Protein AF-A0A2D4GJ83-F1 (afdb_monomer)

Solvent-accessible surface area (backbone atoms only — not comparable to full-atom values): 7970 Å² total; per-residue (Å²): 112,48,80,46,70,64,86,75,86,70,82,92,81,87,81,89,81,83,88,77,99,63,97,69,88,70,85,69,76,85,47,38,27,38,38,41,68,34,61,89,49,59,28,33,37,22,41,37,37,87,82,49,44,76,71,45,68,43,72,46,68,68,46,67,81,52,56,39,48,76,48,76,48,78,44,55,81,88,74,78,83,61,61,23,44,36,35,38,28,73,77,77,47,75,47,55,28,43,76,42,64,57,71,73,88,75,69,79,87,74,94,72,97,63,99,66,77,72,67,55,50,64,42,110

Nearest PDB structures (foldseek):
  8tzx-assembly1_B  TM=7.361E-01  e=2.611E-01  Homo sapiens
  9fd2-assembly1_b  TM=7.394E-01  e=5.472E-01  Homo sapiens
  8tl6-assembly1_A  TM=7.315E-01  e=6.491E-01  Homo sapiens
  8d7y-assembly1_A  TM=6.981E-01  e=8.151E-01  Homo sapiens
  8wqr-assembly1_A  TM=6.586E-01  e=1.147E+00  Homo sapiens

Sequence (124 aa):
VLVFALPSIGQPDDPAGIASAKGTTDPNPQSYSVLVTSMLELSVVYRNVLHSGLEDQLVLPLSDQYDSVLCALVTDVDFDSEPEILLGTYGQELLCYKYRAENPRVATTARRHCSQQPRGDFHL

Organism: Micrurus corallinus (NCBI:txid54390)

Secondary structure (DSSP, 8-state):
-EEEEPP------------------------EEEEE--SSS--EEE--HHHHTT-SEEEPTTTTTS--EEEEEEE-SSSSSSPEEEEEETTS-EEEEEEEEPPGGG--S----S--PPPEEEE-

Structure (mmCIF, N/CA/C/O backbone):
data_AF-A0A2D4GJ83-F1
#
_entry.id   AF-A0A2D4GJ83-F1
#
loop_
_atom_site.group_PDB
_atom_site.id
_atom_site.type_symbol
_atom_site.label_atom_id
_atom_site.label_alt_id
_atom_site.label_comp_id
_atom_site.label_asym_id
_atom_site.label_entity_id
_atom_site.label_seq_id
_atom_site.pdbx_PDB_ins_code
_atom_site.Cartn_x
_atom_site.Cartn_y
_atom_site.Cartn_z
_atom_site.occupancy
_atom_site.B_iso_or_equiv
_atom_site.auth_seq_id
_atom_site.auth_comp_id
_atom_site.auth_asym_id
_atom_site.auth_atom_id
_atom_site.pdbx_PDB_model_num
ATOM 1 N N . VAL A 1 1 ? -6.005 5.803 -5.390 1.00 88.75 1 VAL A N 1
ATOM 2 C CA . VAL A 1 1 ? -5.454 4.929 -6.453 1.00 88.75 1 VAL A CA 1
ATOM 3 C C . VAL A 1 1 ? -4.073 5.434 -6.821 1.00 88.75 1 VAL A C 1
ATOM 5 O O . VAL A 1 1 ? -3.934 6.634 -7.032 1.00 88.75 1 VAL A O 1
ATOM 8 N N . LEU A 1 2 ? -3.080 4.552 -6.868 1.00 92.69 2 LEU A N 1
ATOM 9 C CA . LEU A 1 2 ? -1.685 4.867 -7.176 1.00 92.69 2 LEU A CA 1
ATOM 10 C C . LEU A 1 2 ? -1.150 3.856 -8.198 1.00 92.69 2 LE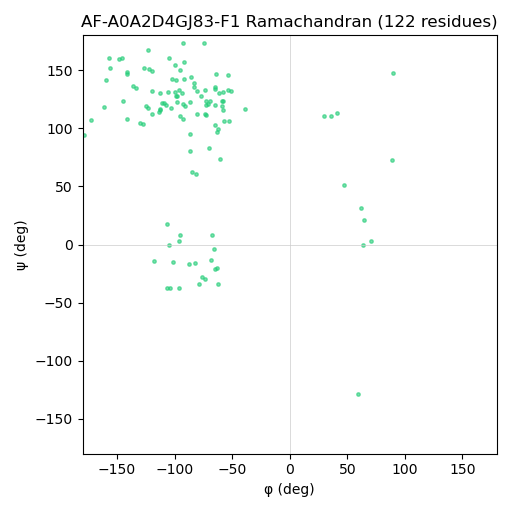U A C 1
ATOM 12 O O . LEU A 1 2 ? -1.381 2.660 -8.050 1.00 92.69 2 LEU A O 1
ATOM 16 N N . VAL A 1 3 ? -0.453 4.329 -9.231 1.00 92.56 3 VAL A N 1
ATOM 17 C CA . VAL A 1 3 ? 0.171 3.479 -10.260 1.00 92.56 3 VAL A CA 1
ATOM 18 C C . VAL A 1 3 ? 1.673 3.458 -10.025 1.00 92.56 3 VAL A C 1
ATOM 20 O O . VAL A 1 3 ? 2.279 4.516 -9.863 1.00 92.56 3 VAL A O 1
ATOM 23 N N . PHE A 1 4 ? 2.272 2.273 -10.020 1.00 90.44 4 PHE A N 1
ATOM 24 C CA . PHE A 1 4 ? 3.704 2.099 -9.798 1.00 90.44 4 PHE A CA 1
ATOM 25 C C . PHE A 1 4 ? 4.236 0.892 -10.572 1.00 90.44 4 PHE A C 1
ATOM 27 O O . PHE A 1 4 ? 3.479 0.014 -10.990 1.00 90.44 4 PHE A O 1
ATOM 34 N N . ALA A 1 5 ? 5.545 0.861 -10.796 1.00 86.12 5 ALA A N 1
ATOM 35 C CA . ALA A 1 5 ? 6.222 -0.307 -11.338 1.00 86.12 5 ALA A CA 1
ATOM 36 C C . ALA A 1 5 ? 6.807 -1.104 -10.173 1.00 86.12 5 ALA A C 1
ATOM 38 O O . ALA A 1 5 ? 7.435 -0.533 -9.284 1.00 86.12 5 ALA A O 1
ATOM 39 N N . LEU A 1 6 ? 6.586 -2.413 -10.180 1.00 73.56 6 LEU A N 1
ATOM 40 C CA . LEU A 1 6 ? 7.247 -3.308 -9.241 1.00 73.56 6 LEU A CA 1
ATOM 41 C C . LEU A 1 6 ? 8.614 -3.713 -9.813 1.00 73.56 6 LEU A C 1
ATOM 43 O O . LEU A 1 6 ? 8.729 -3.905 -11.032 1.00 73.56 6 LEU A O 1
ATOM 47 N N . PRO A 1 7 ? 9.634 -3.874 -8.960 1.00 65.94 7 PRO A N 1
ATOM 48 C CA . PRO A 1 7 ? 10.944 -4.329 -9.390 1.00 65.94 7 PRO A CA 1
ATOM 49 C C . PRO A 1 7 ? 10.814 -5.704 -10.053 1.00 65.94 7 PRO A C 1
ATOM 51 O O . PRO A 1 7 ? 10.267 -6.663 -9.503 1.00 65.94 7 PRO A O 1
ATOM 54 N N . SER A 1 8 ? 11.275 -5.783 -11.300 1.00 58.41 8 SER A N 1
ATOM 55 C CA . SER A 1 8 ? 11.455 -7.060 -11.981 1.00 58.41 8 SER A CA 1
ATOM 56 C C . SER A 1 8 ? 12.772 -7.627 -11.478 1.00 58.41 8 SER A C 1
ATOM 58 O O . SER A 1 8 ? 13.813 -7.045 -11.771 1.00 58.41 8 SER A O 1
ATOM 60 N N . ILE A 1 9 ? 12.752 -8.730 -10.725 1.00 52.44 9 ILE A N 1
ATOM 61 C CA . ILE A 1 9 ? 13.990 -9.437 -10.374 1.00 52.44 9 ILE A CA 1
ATOM 62 C C . ILE A 1 9 ? 14.617 -9.929 -11.679 1.00 52.44 9 ILE A C 1
ATOM 64 O O . ILE A 1 9 ? 14.184 -10.916 -12.276 1.00 52.44 9 ILE A O 1
ATOM 68 N N . GLY A 1 10 ? 15.601 -9.170 -12.155 1.00 45.59 10 GLY A N 1
ATOM 69 C CA . GLY A 1 10 ? 16.486 -9.572 -13.229 1.00 45.59 10 GLY A CA 1
ATOM 70 C C . GLY A 1 10 ? 17.310 -10.761 -12.756 1.00 45.59 10 GLY A C 1
ATOM 71 O O . GLY A 1 10 ? 17.822 -10.780 -11.638 1.00 45.59 10 GLY A O 1
ATOM 72 N N . GLN A 1 11 ? 17.399 -11.779 -13.601 1.00 37.44 11 GLN A N 1
ATOM 73 C CA . GLN A 1 11 ? 18.273 -12.926 -13.399 1.00 37.44 11 GLN A CA 1
ATOM 74 C C . GLN A 1 11 ? 19.723 -12.445 -13.160 1.00 37.44 11 GLN A C 1
ATOM 76 O O . GLN A 1 11 ? 20.186 -11.580 -13.908 1.00 37.44 11 GLN A O 1
ATOM 81 N N . PRO A 1 12 ? 20.449 -12.951 -12.144 1.00 47.66 12 PRO A N 1
ATOM 82 C CA . PRO A 1 12 ? 21.812 -12.520 -11.881 1.00 47.66 12 PRO A CA 1
ATOM 83 C C . PRO A 1 12 ? 22.769 -13.362 -12.727 1.00 47.66 12 PRO A C 1
ATOM 85 O O . PRO A 1 12 ? 23.156 -14.440 -12.293 1.00 47.66 12 PRO A O 1
ATOM 88 N N . ASP A 1 13 ? 23.159 -12.876 -13.904 1.00 43.31 13 ASP A N 1
ATOM 89 C CA . ASP A 1 13 ? 24.281 -13.452 -14.654 1.00 43.31 13 ASP A CA 1
ATOM 90 C C . ASP A 1 13 ? 25.275 -12.345 -15.083 1.00 43.31 13 ASP A C 1
ATOM 92 O O . ASP A 1 13 ? 25.043 -11.591 -16.026 1.00 43.31 13 ASP A O 1
ATOM 96 N N . ASP A 1 14 ? 26.398 -12.329 -14.350 1.00 35.84 14 ASP A N 1
ATOM 97 C CA . ASP A 1 14 ? 27.774 -11.925 -14.703 1.00 35.84 14 ASP A CA 1
ATOM 98 C C . ASP A 1 14 ? 28.322 -10.475 -14.553 1.00 35.84 14 ASP A C 1
ATOM 100 O O . ASP A 1 14 ? 27.592 -9.485 -14.616 1.00 35.84 14 ASP A O 1
ATOM 104 N N . PRO A 1 15 ? 29.645 -10.341 -14.251 1.00 58.84 15 PRO A N 1
ATOM 105 C CA . PRO A 1 15 ? 30.205 -9.239 -13.467 1.00 58.84 15 PRO A CA 1
ATOM 106 C C . PRO A 1 15 ? 30.862 -8.116 -14.293 1.00 58.84 15 PRO A C 1
ATOM 108 O O . PRO A 1 15 ? 31.397 -8.335 -15.373 1.00 58.84 15 PRO A O 1
ATOM 111 N N . ALA A 1 16 ? 30.879 -6.919 -13.694 1.00 50.66 16 ALA A N 1
ATOM 112 C CA . ALA A 1 16 ? 31.802 -5.787 -13.878 1.00 50.66 16 ALA A CA 1
ATOM 113 C C . ALA A 1 16 ? 32.469 -5.570 -15.262 1.00 50.66 16 ALA A C 1
ATOM 115 O O . ALA A 1 16 ? 33.455 -6.220 -15.602 1.00 50.66 16 ALA A O 1
ATOM 116 N N . GLY A 1 17 ? 32.073 -4.504 -15.977 1.00 31.58 17 GLY A N 1
ATOM 117 C CA . GLY A 1 17 ? 32.841 -4.013 -17.129 1.00 31.58 17 GLY A CA 1
ATOM 118 C C . GLY A 1 17 ? 32.283 -2.770 -17.836 1.00 31.58 17 GLY A C 1
ATOM 119 O 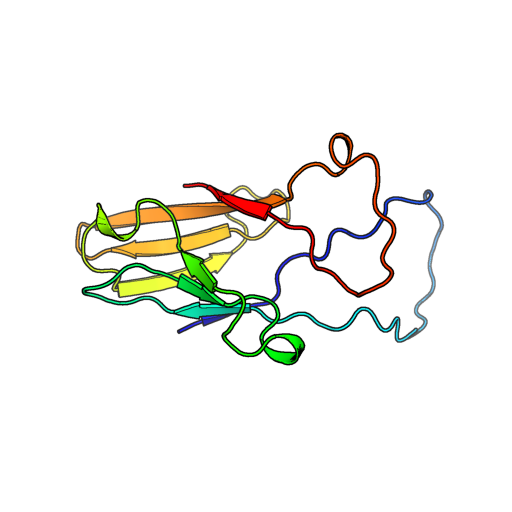O . GLY A 1 17 ? 31.460 -2.885 -18.726 1.00 31.58 17 GLY A O 1
ATOM 120 N N . ILE A 1 18 ? 32.772 -1.592 -17.433 1.00 41.78 18 ILE A N 1
ATOM 121 C CA . ILE A 1 18 ? 33.092 -0.386 -18.234 1.00 41.78 18 ILE A CA 1
ATOM 122 C C . ILE A 1 18 ? 32.186 -0.038 -19.449 1.00 41.78 18 ILE A C 1
ATOM 124 O O . ILE A 1 18 ? 32.290 -0.624 -20.517 1.00 41.78 18 ILE A O 1
ATOM 128 N N . ALA A 1 19 ? 31.435 1.061 -19.279 1.00 49.09 19 ALA A N 1
ATOM 129 C CA . ALA A 1 19 ? 30.963 2.056 -20.259 1.00 49.09 19 ALA A CA 1
ATOM 130 C C . ALA A 1 19 ? 30.457 1.598 -21.647 1.00 49.09 19 ALA A C 1
ATOM 132 O O . ALA A 1 19 ? 31.238 1.341 -22.559 1.00 49.09 19 ALA A O 1
ATOM 133 N N . SER A 1 20 ? 29.154 1.779 -21.901 1.00 36.84 20 SER A N 1
ATOM 134 C CA . SER A 1 20 ? 28.706 2.304 -23.199 1.00 36.84 20 SER A CA 1
ATOM 135 C C . SER A 1 20 ? 27.281 2.848 -23.136 1.00 36.84 20 SER A C 1
ATOM 137 O O . SER A 1 20 ? 26.326 2.114 -22.896 1.00 36.84 20 SER A O 1
ATOM 139 N N . ALA A 1 21 ? 27.139 4.146 -23.399 1.00 47.41 21 ALA A N 1
ATOM 140 C CA . ALA A 1 21 ? 25.874 4.743 -23.788 1.00 47.41 21 ALA A CA 1
ATOM 141 C C . ALA A 1 21 ? 25.439 4.124 -25.124 1.00 47.41 21 ALA A C 1
ATOM 143 O O . ALA A 1 21 ? 25.892 4.533 -26.193 1.00 47.41 21 ALA A O 1
ATOM 144 N N . LYS A 1 22 ? 24.574 3.113 -25.067 1.00 33.97 22 LYS A N 1
ATOM 145 C CA . LYS A 1 22 ? 23.888 2.583 -26.240 1.00 33.97 22 LYS A CA 1
ATOM 146 C C . LYS A 1 22 ? 22.463 2.242 -25.842 1.00 33.97 22 LYS A C 1
ATOM 148 O O . LYS A 1 22 ? 22.228 1.289 -25.105 1.00 33.97 22 LYS A O 1
ATOM 153 N N . GLY A 1 23 ? 21.527 3.063 -26.323 1.00 43.25 23 GLY A N 1
ATOM 154 C CA . GLY A 1 23 ? 20.102 2.770 -26.270 1.00 43.25 23 GLY A CA 1
ATOM 155 C C . GLY A 1 23 ? 19.863 1.397 -26.881 1.00 43.25 23 GLY A C 1
ATOM 156 O O . GLY A 1 23 ? 19.988 1.221 -28.091 1.00 43.25 23 GLY A O 1
ATOM 157 N N . THR A 1 24 ? 19.585 0.432 -26.016 1.00 30.86 24 THR A N 1
ATOM 158 C CA . THR A 1 24 ? 19.254 -0.936 -26.385 1.00 30.86 24 THR A CA 1
ATOM 159 C C . THR A 1 24 ? 17.947 -1.212 -25.668 1.00 30.86 24 THR A C 1
ATOM 161 O O . THR A 1 24 ? 17.879 -1.254 -24.444 1.00 30.86 24 THR A O 1
ATOM 164 N N . THR A 1 25 ? 16.875 -1.188 -26.449 1.00 43.66 25 THR A N 1
ATOM 165 C CA . THR A 1 25 ? 15.503 -1.436 -26.025 1.00 43.66 25 THR A CA 1
ATOM 166 C C . THR A 1 25 ? 15.398 -2.921 -25.697 1.00 43.66 25 THR A C 1
ATOM 168 O O . THR A 1 25 ? 15.016 -3.721 -26.546 1.00 43.66 25 THR A O 1
ATOM 171 N N . ASP A 1 26 ? 15.795 -3.309 -24.489 1.00 39.16 26 ASP A N 1
ATOM 172 C CA . ASP A 1 26 ? 15.503 -4.648 -23.994 1.00 39.16 26 ASP A CA 1
ATOM 173 C C . ASP A 1 26 ? 13.996 -4.714 -23.696 1.00 39.16 26 ASP A C 1
ATOM 175 O O . ASP A 1 26 ? 13.486 -3.901 -22.917 1.00 39.16 26 ASP A O 1
ATOM 179 N N . PRO A 1 27 ? 13.236 -5.630 -24.325 1.00 43.34 27 PRO A N 1
ATOM 180 C CA . PRO A 1 27 ? 11.799 -5.737 -24.140 1.00 43.34 27 PRO A CA 1
ATOM 181 C C . PRO A 1 27 ? 11.520 -6.520 -22.856 1.00 43.34 27 PRO A C 1
ATOM 183 O O . PRO A 1 27 ? 10.906 -7.583 -22.899 1.00 43.34 27 PRO A O 1
ATOM 186 N N . ASN A 1 28 ? 11.977 -6.032 -21.702 1.00 53.22 28 ASN A N 1
ATOM 187 C CA . ASN A 1 28 ? 11.319 -6.449 -20.474 1.00 53.22 28 ASN A CA 1
ATOM 188 C C . ASN A 1 28 ? 9.969 -5.715 -20.467 1.00 53.22 28 ASN A C 1
ATOM 190 O O . ASN A 1 28 ? 9.975 -4.479 -20.431 1.00 53.22 28 ASN A O 1
ATOM 194 N N . PRO A 1 29 ? 8.821 -6.404 -20.611 1.00 56.12 29 PRO A N 1
ATOM 195 C CA . PRO A 1 29 ? 7.534 -5.727 -20.641 1.00 56.12 29 PRO A CA 1
ATOM 196 C C . PRO A 1 29 ? 7.385 -4.941 -19.340 1.00 56.12 29 PRO A C 1
ATOM 198 O O . PRO A 1 29 ? 7.385 -5.520 -18.252 1.00 56.12 29 PRO A O 1
ATOM 201 N N . GLN A 1 30 ? 7.318 -3.611 -19.454 1.00 65.19 30 GLN A N 1
ATOM 202 C CA . GLN A 1 30 ? 7.118 -2.736 -18.306 1.00 65.19 30 GLN A CA 1
ATOM 203 C C . GLN A 1 30 ? 5.817 -3.153 -17.617 1.00 65.19 30 GLN A C 1
ATOM 205 O O . GLN A 1 30 ? 4.722 -2.954 -18.143 1.00 65.19 30 GLN A O 1
ATOM 210 N N . SER A 1 31 ? 5.957 -3.807 -16.467 1.00 79.62 31 SER A N 1
ATOM 211 C CA . SER A 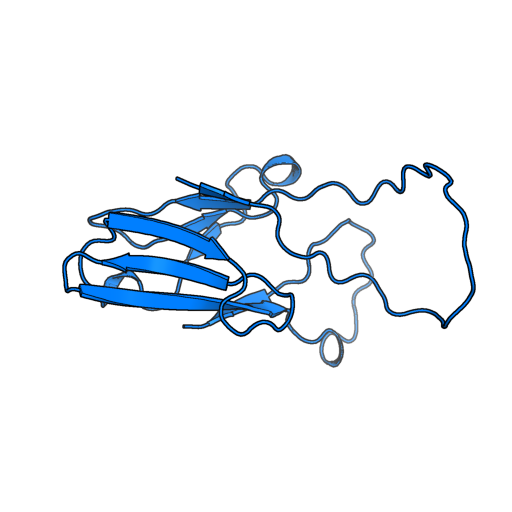1 31 ? 4.843 -4.378 -15.722 1.00 79.62 31 SER A CA 1
ATOM 212 C C . SER A 1 31 ? 4.372 -3.345 -14.707 1.00 79.62 31 SER A C 1
ATOM 214 O O . SER A 1 31 ? 5.062 -3.049 -13.731 1.00 79.62 31 SER A O 1
ATOM 216 N N . TYR A 1 32 ? 3.202 -2.763 -14.960 1.00 88.88 32 TYR A N 1
ATOM 217 C CA . TYR A 1 32 ? 2.594 -1.784 -14.064 1.00 88.88 32 TYR A CA 1
ATOM 218 C C . TYR A 1 32 ? 1.667 -2.465 -13.071 1.00 88.88 32 TYR A C 1
ATOM 220 O O . TYR A 1 32 ? 0.939 -3.398 -13.412 1.00 88.88 32 TYR A O 1
ATOM 228 N N . SER A 1 33 ? 1.682 -1.959 -11.847 1.00 91.25 33 SER A N 1
ATOM 229 C CA . SER A 1 33 ? 0.780 -2.354 -10.776 1.00 91.25 33 SER A CA 1
ATOM 230 C C . SER A 1 33 ? -0.028 -1.148 -10.310 1.00 91.25 33 SER A C 1
ATOM 232 O O . SER A 1 33 ? 0.421 0.000 -10.391 1.00 91.25 33 SER A O 1
ATOM 234 N N . VAL A 1 34 ? -1.245 -1.407 -9.847 1.00 93.62 34 VAL A N 1
ATOM 235 C CA . VAL A 1 34 ? -2.180 -0.383 -9.382 1.00 93.62 34 VAL A CA 1
ATOM 236 C C . VAL A 1 34 ? -2.574 -0.697 -7.951 1.00 93.62 34 VAL A C 1
ATOM 238 O O . VAL A 1 34 ? -3.202 -1.715 -7.683 1.00 93.62 34 VAL A O 1
ATOM 241 N N . LEU A 1 35 ? -2.233 0.200 -7.034 1.00 94.00 35 LEU A N 1
ATOM 242 C CA . LEU A 1 35 ? -2.709 0.182 -5.660 1.00 94.00 35 LEU A CA 1
ATOM 243 C C . LEU A 1 35 ? -4.052 0.914 -5.579 1.00 94.00 35 LEU A C 1
ATOM 245 O O . LEU A 1 35 ? -4.171 2.100 -5.912 1.00 94.00 35 LEU A O 1
ATOM 249 N N . VAL A 1 36 ? -5.063 0.209 -5.095 1.00 93.19 36 VAL A N 1
ATOM 250 C CA . VAL A 1 36 ? -6.392 0.723 -4.788 1.00 93.19 36 VAL A CA 1
ATOM 251 C C . VAL A 1 36 ? -6.583 0.642 -3.282 1.00 93.19 36 VAL A C 1
ATOM 253 O O . VAL A 1 36 ? -6.619 -0.436 -2.702 1.00 93.19 36 VAL A O 1
ATOM 256 N N . THR A 1 37 ? -6.687 1.803 -2.652 1.00 90.69 37 THR A N 1
ATOM 257 C CA . THR A 1 37 ? -6.990 1.943 -1.229 1.00 90.69 37 THR A CA 1
ATOM 258 C C . THR A 1 37 ? -8.454 2.328 -1.073 1.00 90.69 37 THR A C 1
ATOM 260 O O . THR A 1 37 ? -8.974 3.118 -1.869 1.00 90.69 37 THR A O 1
ATOM 263 N N . SER A 1 38 ? -9.110 1.795 -0.048 1.00 83.69 38 SER A N 1
ATOM 264 C CA . SER A 1 38 ? -10.470 2.163 0.338 1.00 83.69 38 SER A CA 1
ATOM 265 C C . SER A 1 38 ? -10.473 2.649 1.784 1.00 83.69 38 SER A C 1
ATOM 267 O O . SER A 1 38 ? -9.630 2.2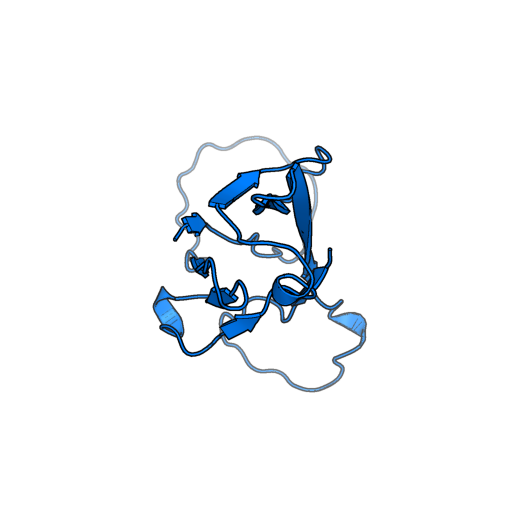59 2.585 1.00 83.69 38 SER A O 1
ATOM 269 N N . MET A 1 39 ? -11.416 3.534 2.105 1.00 80.44 39 MET A N 1
ATOM 270 C CA . MET A 1 39 ? -11.630 4.011 3.474 1.00 80.44 39 MET A CA 1
ATOM 271 C C . MET A 1 39 ? -12.357 2.962 4.329 1.00 80.44 39 MET A C 1
ATOM 273 O O . MET A 1 39 ? -12.196 2.950 5.541 1.00 80.44 39 MET A O 1
ATOM 277 N N . LEU A 1 40 ? -13.170 2.104 3.705 1.00 73.56 40 LEU A N 1
ATOM 278 C CA . LEU A 1 40 ? -14.053 1.154 4.396 1.00 73.56 40 LEU A CA 1
ATOM 279 C C . LEU A 1 40 ? -13.727 -0.312 4.090 1.00 73.56 40 LEU A C 1
ATOM 281 O O . LEU A 1 40 ? -14.236 -1.203 4.761 1.00 73.56 40 LEU A O 1
ATOM 285 N N . GLU A 1 41 ? -12.923 -0.563 3.059 1.00 80.50 41 GLU A N 1
ATOM 286 C CA . GLU A 1 41 ? -12.558 -1.904 2.604 1.00 80.50 41 GLU A CA 1
ATOM 287 C C . GLU A 1 41 ? -11.033 -2.070 2.597 1.00 80.50 41 GLU A C 1
ATOM 289 O O . GLU A 1 41 ? -10.282 -1.098 2.689 1.00 80.50 41 GLU A O 1
ATOM 294 N N . LEU A 1 42 ? -10.589 -3.318 2.450 1.00 84.06 42 LEU A N 1
ATOM 295 C CA . LEU A 1 42 ? -9.182 -3.695 2.335 1.00 84.06 42 LEU A CA 1
ATOM 296 C C . LEU A 1 42 ? -8.459 -2.922 1.223 1.00 84.06 42 LEU A C 1
ATOM 298 O O . LEU A 1 42 ? -9.018 -2.648 0.157 1.00 84.06 42 LEU A O 1
ATOM 302 N N . SER A 1 43 ? -7.178 -2.631 1.448 1.00 91.56 43 SER A N 1
ATOM 303 C CA . SER A 1 43 ? -6.310 -2.088 0.402 1.00 91.56 43 SER A CA 1
ATOM 304 C C . SER A 1 43 ? -5.759 -3.208 -0.474 1.00 91.56 43 SER A C 1
ATOM 306 O O . SER A 1 43 ? -5.380 -4.276 0.007 1.00 91.56 43 SER A O 1
ATOM 308 N N . VAL A 1 44 ? -5.722 -2.966 -1.780 1.00 92.69 44 VAL A N 1
ATOM 309 C CA . VAL A 1 44 ? -5.504 -4.002 -2.788 1.00 92.69 44 VAL A CA 1
ATOM 310 C C . VAL A 1 44 ? -4.518 -3.534 -3.850 1.00 92.69 44 VAL A C 1
ATOM 312 O O . VAL A 1 44 ? -4.629 -2.427 -4.369 1.00 92.69 44 VAL A O 1
ATOM 315 N N . VAL A 1 45 ? -3.590 -4.406 -4.230 1.00 93.00 45 VAL A N 1
ATOM 316 C CA . VAL A 1 45 ? -2.666 -4.214 -5.348 1.00 93.00 45 VAL A CA 1
ATOM 317 C C . VAL A 1 45 ? -3.076 -5.119 -6.505 1.00 93.00 45 VAL A C 1
ATOM 319 O O . VAL A 1 45 ? -3.081 -6.339 -6.379 1.00 93.00 45 VAL A O 1
ATOM 322 N N . TYR A 1 46 ? -3.379 -4.524 -7.652 1.00 92.06 46 TYR A N 1
ATOM 323 C CA . TYR A 1 46 ? -3.556 -5.237 -8.914 1.00 92.06 46 TYR A CA 1
ATOM 324 C C . TYR A 1 46 ? -2.227 -5.267 -9.657 1.00 92.06 46 TYR A C 1
ATOM 326 O O . TYR A 1 46 ? -1.658 -4.210 -9.947 1.00 92.06 46 TYR A O 1
ATOM 334 N N . ARG A 1 47 ? -1.713 -6.461 -9.943 1.00 89.12 47 ARG A N 1
ATOM 335 C CA . ARG A 1 47 ? -0.400 -6.651 -10.568 1.00 89.12 47 ARG A CA 1
ATOM 336 C C . ARG A 1 47 ? -0.520 -6.816 -12.074 1.00 89.12 47 ARG A C 1
ATOM 338 O O . ARG A 1 47 ? -1.498 -7.356 -12.582 1.00 89.12 47 ARG A O 1
ATOM 345 N N . ASN A 1 48 ? 0.524 -6.381 -12.775 1.00 85.81 48 ASN A N 1
ATOM 346 C CA . ASN A 1 48 ? 0.675 -6.538 -14.219 1.00 85.81 48 ASN A CA 1
ATOM 347 C C . ASN A 1 48 ? -0.592 -6.151 -15.009 1.00 85.81 48 ASN A C 1
ATOM 349 O O . ASN A 1 48 ? -1.094 -6.908 -15.844 1.00 85.81 48 ASN A O 1
ATOM 353 N N . VAL A 1 49 ? -1.118 -4.954 -14.741 1.00 89.31 49 VAL A N 1
ATOM 354 C CA . VAL A 1 49 ? -2.441 -4.549 -15.238 1.00 89.31 49 VAL A CA 1
ATOM 355 C C . VAL A 1 49 ? -2.523 -4.441 -16.758 1.00 89.31 49 VAL A C 1
ATOM 357 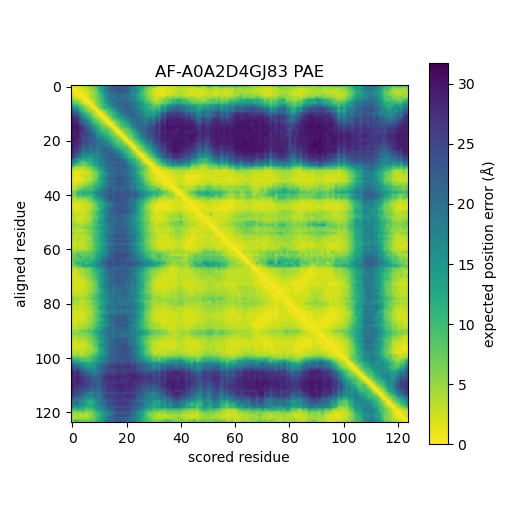O O . VAL A 1 49 ? -3.607 -4.528 -17.329 1.00 89.31 49 VAL A O 1
ATOM 360 N N . LEU A 1 50 ? -1.381 -4.285 -17.432 1.00 87.44 50 LEU A N 1
ATOM 361 C CA . LEU A 1 50 ? -1.324 -4.240 -18.892 1.00 87.44 50 LEU A CA 1
ATOM 362 C C . LEU A 1 50 ? -1.540 -5.612 -19.543 1.00 87.44 50 LEU A C 1
ATOM 364 O O . LEU A 1 50 ? -2.047 -5.670 -20.661 1.00 87.44 50 LEU A O 1
ATOM 368 N N . HIS A 1 51 ? -1.168 -6.702 -18.867 1.00 84.06 51 HIS A N 1
ATOM 369 C CA . HIS A 1 51 ? -1.297 -8.060 -19.401 1.00 84.06 51 HIS A CA 1
ATOM 370 C C . HIS A 1 51 ? -2.431 -8.857 -18.749 1.00 84.06 51 HIS A C 1
ATOM 372 O O . HIS A 1 51 ? -3.108 -9.608 -19.446 1.00 84.06 51 HIS A O 1
ATOM 378 N N . SER A 1 52 ? -2.647 -8.684 -17.444 1.00 83.88 52 SER A N 1
ATOM 379 C CA . SER A 1 52 ? -3.625 -9.438 -16.646 1.00 83.88 52 SER A CA 1
ATOM 380 C C . SER A 1 52 ? -4.886 -8.631 -16.308 1.00 83.88 52 SER A C 1
ATOM 382 O O . SER A 1 52 ? -5.775 -9.129 -15.619 1.00 83.88 52 SER A O 1
ATOM 384 N N . GLY A 1 53 ? -4.980 -7.367 -16.739 1.00 87.38 53 GLY A N 1
ATOM 385 C CA . GLY A 1 53 ? -6.089 -6.490 -16.361 1.00 87.38 53 GLY A CA 1
ATOM 386 C C . GLY A 1 53 ? -6.174 -6.298 -14.842 1.00 87.38 53 GLY A C 1
ATOM 387 O O . GLY A 1 53 ? -5.191 -5.953 -14.198 1.00 87.38 53 GLY A O 1
ATOM 388 N N . LEU A 1 54 ? -7.353 -6.522 -14.258 1.00 90.06 54 LEU A N 1
ATOM 389 C CA . LEU A 1 54 ? -7.570 -6.472 -12.802 1.00 90.06 54 LEU A CA 1
ATOM 390 C C . LEU A 1 54 ? -7.762 -7.872 -12.190 1.00 90.06 54 LEU A C 1
ATOM 392 O O . LEU A 1 54 ? -8.302 -7.994 -11.094 1.00 90.06 54 LEU A O 1
ATOM 396 N N . GLU A 1 55 ? -7.360 -8.932 -12.897 1.00 88.62 55 GLU A N 1
ATOM 397 C CA . GLU A 1 55 ? -7.562 -10.313 -12.440 1.00 88.62 55 GLU A CA 1
ATOM 398 C C . GLU A 1 55 ? -6.537 -10.742 -11.382 1.00 88.62 55 GLU A C 1
ATOM 400 O O . GLU A 1 55 ? -6.867 -11.498 -10.471 1.00 88.62 55 GLU A O 1
ATOM 405 N N . ASP A 1 56 ? -5.296 -10.253 -11.481 1.00 87.81 56 ASP A N 1
ATOM 406 C CA . ASP A 1 56 ? -4.231 -10.575 -10.527 1.00 87.81 56 ASP A CA 1
ATOM 407 C C . ASP A 1 56 ? -4.265 -9.617 -9.329 1.00 87.81 56 ASP A C 1
ATOM 409 O O . ASP A 1 56 ? -3.542 -8.617 -9.269 1.00 87.81 56 ASP A O 1
ATOM 413 N N . GLN A 1 57 ? -5.173 -9.918 -8.403 1.00 90.12 57 GLN A N 1
ATOM 414 C CA . GLN A 1 57 ? -5.430 -9.150 -7.194 1.00 90.12 57 GLN A CA 1
ATOM 415 C C . GLN A 1 57 ? -4.622 -9.683 -6.001 1.00 90.12 57 GLN A C 1
ATOM 417 O O . GLN A 1 57 ? -4.687 -10.868 -5.676 1.00 90.12 57 GLN A O 1
ATOM 422 N N . LEU A 1 58 ? -3.932 -8.790 -5.291 1.00 90.69 58 LEU A N 1
ATOM 423 C CA . LEU A 1 58 ? -3.237 -9.083 -4.040 1.00 90.69 58 LEU A CA 1
ATOM 424 C C . LEU A 1 58 ? -3.718 -8.137 -2.935 1.00 90.69 58 LEU A C 1
ATOM 426 O O . LEU A 1 58 ? -3.582 -6.920 -3.039 1.00 90.69 58 LEU A O 1
ATOM 430 N N . VAL A 1 59 ? -4.286 -8.694 -1.870 1.00 91.31 59 VAL A N 1
ATOM 431 C CA . VAL A 1 59 ? -4.758 -7.921 -0.715 1.00 91.31 59 VAL A CA 1
ATOM 432 C C . VAL A 1 59 ? -3.576 -7.581 0.191 1.00 91.31 59 VAL A C 1
ATOM 434 O O . VAL A 1 59 ? -2.782 -8.460 0.522 1.00 91.31 59 VAL A O 1
ATOM 437 N N . LEU A 1 60 ? -3.465 -6.319 0.612 1.00 90.50 60 LEU A N 1
ATOM 438 C CA . LEU A 1 60 ? -2.462 -5.915 1.594 1.00 90.50 60 LEU A CA 1
ATOM 439 C C . LEU A 1 60 ? -2.864 -6.442 2.977 1.00 90.50 60 LEU A C 1
ATOM 441 O O . LEU A 1 60 ? -3.950 -6.100 3.467 1.00 90.50 60 LEU A O 1
ATOM 445 N N . PRO A 1 61 ? -2.023 -7.277 3.613 1.00 87.81 61 PRO A N 1
ATOM 446 C CA . PRO A 1 61 ? -2.394 -7.932 4.855 1.00 87.81 61 PRO A CA 1
ATOM 447 C C . PRO A 1 61 ? -2.603 -6.907 5.964 1.00 87.81 61 PRO A C 1
ATOM 449 O O . PRO A 1 61 ? -1.932 -5.876 6.013 1.00 87.81 61 PRO A O 1
ATOM 452 N N . LEU A 1 62 ? -3.534 -7.210 6.867 1.00 83.69 62 LEU A N 1
ATOM 453 C CA . LEU A 1 62 ? -3.855 -6.395 8.041 1.00 83.69 62 LEU A CA 1
ATOM 454 C C . LEU A 1 62 ? -4.406 -4.996 7.723 1.00 83.69 62 LEU A C 1
ATOM 456 O O . LEU A 1 62 ? -4.739 -4.281 8.656 1.00 83.69 62 LEU A O 1
ATOM 460 N N . SER A 1 63 ? -4.547 -4.600 6.451 1.00 81.56 63 SER A N 1
ATOM 461 C CA . SER A 1 63 ? -5.008 -3.251 6.085 1.00 81.56 63 SER A CA 1
ATOM 462 C C . SER A 1 63 ? -6.434 -2.930 6.558 1.00 81.56 63 SER A C 1
ATOM 464 O O . SER A 1 63 ? -6.768 -1.760 6.687 1.00 81.56 63 SER A O 1
ATOM 466 N N . ASP A 1 64 ? -7.249 -3.946 6.854 1.00 79.56 64 ASP A N 1
ATOM 467 C CA . ASP A 1 64 ? -8.588 -3.860 7.456 1.00 79.56 64 ASP A CA 1
ATOM 468 C C . ASP A 1 64 ? -8.598 -3.837 8.988 1.00 79.56 64 ASP A C 1
ATOM 470 O O . ASP A 1 64 ? -9.619 -3.511 9.591 1.00 79.56 64 ASP A O 1
ATOM 474 N N . GLN A 1 65 ? -7.496 -4.231 9.628 1.00 80.06 65 GLN A N 1
ATOM 475 C CA . GLN A 1 65 ? -7.369 -4.205 11.088 1.00 80.06 65 GLN A CA 1
ATOM 476 C C . GLN A 1 65 ? -6.983 -2.817 11.602 1.00 80.06 65 GLN A C 1
ATOM 478 O O . GLN A 1 65 ? -7.133 -2.542 12.792 1.00 80.06 65 GLN A O 1
ATOM 483 N N . TYR A 1 66 ? -6.500 -1.961 10.704 1.00 78.69 66 TYR A N 1
ATOM 484 C CA . TYR A 1 66 ? -6.222 -0.557 10.962 1.00 78.69 66 TYR A CA 1
ATOM 485 C C . TYR A 1 66 ? -7.423 0.327 10.606 1.00 78.69 66 TYR A C 1
ATOM 487 O O . TYR A 1 66 ? -8.431 -0.128 10.067 1.00 78.69 66 TYR A O 1
ATOM 495 N N . ASP A 1 67 ? -7.319 1.613 10.934 1.00 82.19 67 ASP A N 1
ATOM 496 C CA . ASP A 1 67 ? -8.330 2.610 10.587 1.00 82.19 67 ASP A CA 1
ATOM 497 C C . ASP A 1 67 ? -8.292 2.978 9.086 1.00 82.19 67 ASP A C 1
ATOM 499 O O . ASP A 1 67 ? -7.392 2.609 8.331 1.00 82.19 67 ASP A O 1
ATOM 503 N N . SER A 1 68 ? -9.265 3.779 8.670 1.00 89.62 68 SER A N 1
ATOM 504 C CA . SER A 1 68 ? -9.448 4.372 7.347 1.00 89.62 68 SER A CA 1
ATOM 505 C C . SER A 1 68 ? -8.144 4.835 6.686 1.00 89.62 68 SER A C 1
ATOM 507 O O . SER A 1 68 ? -7.515 5.795 7.145 1.00 89.62 68 SER A O 1
ATOM 509 N N . VAL A 1 69 ? -7.778 4.222 5.554 1.00 91.12 69 VAL A N 1
ATOM 510 C CA . VAL A 1 69 ? -6.635 4.653 4.732 1.00 91.12 69 VAL A CA 1
ATOM 511 C C . VAL A 1 69 ? -6.976 5.955 4.002 1.00 91.12 69 VAL A C 1
ATOM 513 O O . VAL A 1 69 ? -7.944 6.030 3.244 1.00 91.12 69 VAL A O 1
ATOM 516 N N . LEU A 1 70 ? -6.157 6.988 4.208 1.00 91.00 70 LEU A N 1
ATOM 517 C CA . LEU A 1 70 ? -6.355 8.335 3.661 1.00 91.00 70 LEU A CA 1
ATOM 518 C C . LEU A 1 70 ? -5.431 8.637 2.483 1.00 91.00 70 LEU A C 1
ATOM 520 O O . LEU A 1 70 ? -5.823 9.320 1.535 1.00 91.00 70 LEU A O 1
ATOM 524 N N . CYS A 1 71 ? -4.193 8.156 2.544 1.00 91.25 71 CYS A N 1
ATOM 525 C CA . CYS A 1 71 ? -3.183 8.410 1.527 1.00 91.25 71 CYS A CA 1
ATOM 526 C C . CYS A 1 71 ? -2.253 7.209 1.353 1.00 91.25 71 CYS A C 1
ATOM 528 O O . CYS A 1 71 ? -2.158 6.344 2.223 1.00 91.25 71 CYS A O 1
ATOM 530 N N . ALA A 1 72 ? -1.576 7.168 0.207 1.00 94.25 72 ALA A N 1
ATOM 531 C CA . ALA A 1 72 ? -0.587 6.152 -0.101 1.00 94.25 72 ALA A CA 1
ATOM 532 C C . ALA A 1 72 ? 0.599 6.755 -0.857 1.00 94.25 72 ALA A C 1
ATOM 534 O O . ALA A 1 72 ? 0.429 7.698 -1.637 1.00 94.25 72 ALA A O 1
ATOM 535 N N . LEU A 1 73 ? 1.780 6.184 -0.650 1.00 94.88 73 LEU A N 1
ATOM 536 C CA . LEU A 1 73 ? 3.023 6.539 -1.325 1.00 94.88 73 LEU A CA 1
ATOM 537 C C . LEU A 1 73 ? 3.818 5.262 -1.611 1.00 94.88 73 LEU A C 1
ATOM 539 O O . LEU A 1 73 ? 3.766 4.318 -0.835 1.00 94.88 73 LEU A O 1
ATOM 543 N N . VAL A 1 74 ? 4.556 5.243 -2.718 1.00 94.38 74 VAL A N 1
ATOM 544 C CA . VAL A 1 74 ? 5.548 4.203 -3.008 1.00 94.38 74 VAL A CA 1
ATOM 545 C C . VAL A 1 74 ? 6.915 4.863 -2.962 1.00 94.38 74 VAL A C 1
ATOM 547 O O . VAL A 1 74 ? 7.173 5.786 -3.737 1.00 94.38 74 VAL A O 1
ATOM 550 N N . THR A 1 75 ? 7.755 4.445 -2.024 1.00 93.25 75 THR A N 1
ATOM 551 C CA . THR A 1 75 ? 9.094 5.003 -1.828 1.00 93.25 75 THR A CA 1
ATOM 552 C C . THR A 1 75 ? 9.976 3.987 -1.129 1.00 93.25 75 THR A C 1
ATOM 554 O O . THR A 1 75 ? 9.485 3.176 -0.359 1.00 93.25 75 THR A O 1
ATOM 557 N N . ASP A 1 76 ? 11.272 4.077 -1.384 1.00 93.19 76 ASP A N 1
ATOM 558 C CA . ASP A 1 76 ? 12.293 3.365 -0.625 1.00 93.19 76 ASP A CA 1
ATOM 559 C C . ASP A 1 76 ? 12.446 4.044 0.750 1.00 93.19 76 ASP A C 1
ATOM 561 O O . ASP A 1 76 ? 12.803 5.228 0.827 1.00 93.19 76 ASP A O 1
ATOM 565 N N . VAL A 1 77 ? 12.050 3.342 1.813 1.00 93.62 77 VAL A N 1
ATOM 566 C CA . VAL A 1 77 ? 12.029 3.836 3.200 1.00 93.62 77 VAL A CA 1
ATOM 567 C C . VAL A 1 77 ? 13.287 3.423 3.953 1.00 93.62 77 VAL A C 1
ATOM 569 O O . VAL A 1 77 ? 13.783 4.199 4.776 1.00 93.62 77 VAL A O 1
ATOM 572 N N . ASP A 1 78 ? 13.786 2.210 3.708 1.00 93.44 78 ASP A N 1
ATOM 573 C CA . ASP A 1 78 ? 14.960 1.654 4.388 1.00 93.44 78 ASP A CA 1
ATOM 574 C C . ASP A 1 78 ? 16.278 1.840 3.610 1.00 93.44 78 ASP A C 1
ATOM 576 O O . ASP A 1 78 ? 17.348 1.488 4.116 1.00 93.44 78 ASP A O 1
ATOM 580 N N . PHE A 1 79 ? 16.218 2.522 2.464 1.00 91.06 79 PHE A N 1
ATOM 581 C CA . PHE A 1 79 ? 17.331 2.858 1.576 1.00 91.06 79 PHE A CA 1
ATOM 582 C C . PHE A 1 79 ? 18.043 1.6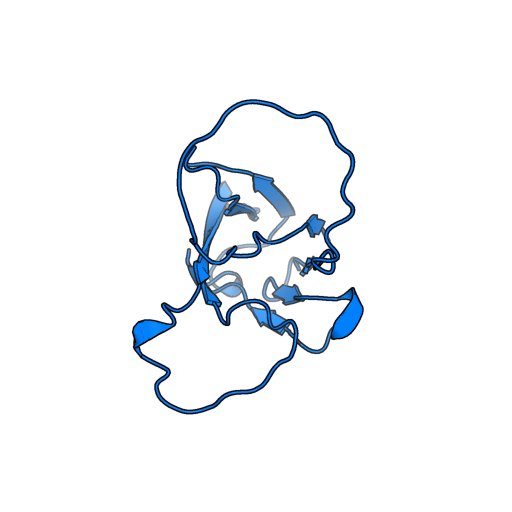31 0.994 1.00 91.06 79 PHE A C 1
ATOM 584 O O . PHE A 1 79 ? 19.255 1.679 0.746 1.00 91.06 79 PHE A O 1
ATOM 591 N N . ASP A 1 80 ? 17.317 0.533 0.777 1.00 90.38 80 ASP A N 1
ATOM 592 C CA . ASP A 1 80 ? 17.854 -0.690 0.177 1.00 90.38 80 ASP A CA 1
ATOM 593 C C . ASP A 1 80 ? 17.624 -0.797 -1.339 1.00 90.38 80 ASP A C 1
ATOM 595 O O . ASP A 1 80 ? 17.980 -1.812 -1.942 1.00 90.38 80 ASP A O 1
ATOM 599 N N . SER A 1 81 ? 17.135 0.279 -1.968 1.00 87.19 81 SER A N 1
ATOM 600 C CA . SER A 1 81 ? 16.776 0.408 -3.388 1.00 87.19 81 SER A CA 1
ATOM 601 C C . SER A 1 81 ? 15.535 -0.364 -3.846 1.00 87.19 81 SER A C 1
ATOM 603 O O . SER A 1 81 ? 15.175 -0.272 -5.024 1.00 87.19 81 SER A O 1
ATOM 605 N N . GLU A 1 82 ? 14.832 -1.046 -2.941 1.00 88.06 82 GLU A N 1
ATOM 606 C CA . GLU A 1 82 ? 13.549 -1.689 -3.214 1.00 88.06 82 GLU A CA 1
ATOM 607 C C . GLU A 1 82 ? 12.409 -0.833 -2.631 1.00 88.06 82 GLU A C 1
ATOM 609 O O . GLU A 1 82 ? 12.343 -0.626 -1.428 1.00 88.06 82 GLU A O 1
ATOM 614 N N . PRO A 1 83 ? 11.479 -0.302 -3.444 1.00 89.50 83 PRO A N 1
ATOM 615 C CA . PRO A 1 83 ? 10.456 0.602 -2.929 1.00 89.50 83 PRO A CA 1
ATOM 616 C C . PRO A 1 83 ? 9.370 -0.127 -2.119 1.00 89.50 83 PRO A C 1
ATOM 618 O O . PRO A 1 83 ? 8.760 -1.090 -2.598 1.00 89.50 83 PRO A O 1
ATOM 621 N N . GLU A 1 84 ? 9.033 0.400 -0.943 1.00 93.75 84 GLU A N 1
ATOM 622 C CA . GLU A 1 84 ? 7.897 -0.030 -0.125 1.00 93.75 84 GLU A CA 1
ATOM 623 C C . GLU A 1 84 ? 6.615 0.755 -0.421 1.00 93.75 84 GLU A C 1
ATOM 625 O O . GLU A 1 84 ? 6.629 1.897 -0.892 1.00 93.75 84 GLU A O 1
ATOM 630 N N . ILE A 1 85 ? 5.469 0.147 -0.099 1.00 94.62 85 ILE A N 1
ATOM 631 C CA . ILE A 1 85 ? 4.173 0.832 -0.086 1.00 94.62 85 ILE A CA 1
ATOM 632 C C . ILE A 1 85 ? 3.928 1.385 1.316 1.00 94.62 85 ILE A C 1
ATOM 634 O O . ILE A 1 85 ? 3.777 0.629 2.271 1.00 94.62 85 ILE A O 1
ATOM 638 N N . LEU A 1 86 ? 3.798 2.700 1.422 1.00 94.88 86 LEU A N 1
ATOM 639 C CA . LEU A 1 86 ? 3.369 3.393 2.628 1.00 94.88 86 LEU A CA 1
ATOM 640 C C . LEU A 1 86 ? 1.887 3.749 2.544 1.00 94.88 86 LEU A C 1
ATOM 642 O O . LEU A 1 8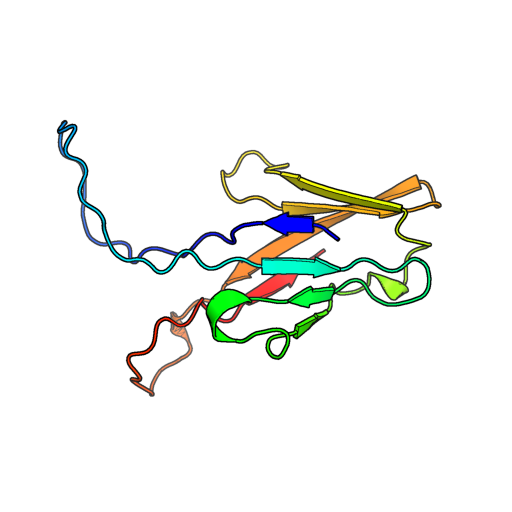6 ? 1.473 4.408 1.589 1.00 94.88 86 LEU A O 1
ATOM 646 N N . LEU A 1 87 ? 1.103 3.386 3.559 1.00 94.25 87 LEU A N 1
ATOM 647 C CA . LEU A 1 87 ? -0.277 3.842 3.745 1.00 94.25 87 LEU A CA 1
ATOM 648 C C . LEU A 1 87 ? -0.373 4.731 4.986 1.00 94.25 87 LEU A C 1
ATOM 650 O O . LEU A 1 87 ? 0.083 4.350 6.062 1.00 94.25 87 LEU A O 1
ATOM 654 N N . GLY A 1 88 ? -0.995 5.900 4.845 1.00 93.81 88 GLY A N 1
ATOM 655 C CA . GLY A 1 88 ? -1.347 6.766 5.968 1.00 93.81 88 GLY A CA 1
ATOM 656 C C . GLY A 1 88 ? -2.803 6.560 6.371 1.00 93.81 88 GLY A C 1
ATOM 657 O O . GLY A 1 88 ? -3.695 6.655 5.524 1.00 93.81 88 GLY A O 1
ATOM 658 N N . THR A 1 89 ? -3.043 6.300 7.653 1.00 93.12 89 THR A N 1
ATOM 659 C CA . THR A 1 89 ? -4.386 6.070 8.211 1.00 93.12 89 THR A CA 1
ATOM 660 C C . THR A 1 89 ? -4.890 7.279 9.009 1.00 93.12 89 THR A C 1
ATOM 662 O O . THR A 1 89 ? -4.105 8.129 9.440 1.00 93.12 89 THR A O 1
ATOM 665 N N . TYR A 1 90 ? -6.208 7.373 9.227 1.00 91.19 90 TYR A N 1
ATOM 666 C CA . TYR A 1 90 ? -6.802 8.411 10.086 1.00 91.19 90 TYR A CA 1
ATOM 667 C C . TYR A 1 90 ? -6.327 8.311 11.545 1.00 91.19 90 TYR A C 1
ATOM 669 O O . TYR A 1 90 ? -6.088 9.338 12.184 1.00 91.19 90 TYR A O 1
ATOM 677 N N . GLY A 1 91 ? -6.092 7.090 12.035 1.00 89.44 91 GLY A N 1
ATOM 678 C CA . GLY A 1 91 ? -5.591 6.789 13.380 1.00 89.44 91 GLY A CA 1
ATOM 679 C C . GLY A 1 91 ? -4.152 7.233 13.672 1.00 89.44 91 GLY A C 1
ATOM 680 O O . GLY A 1 91 ? -3.628 6.906 14.730 1.00 89.44 91 GLY A O 1
ATOM 681 N N . GLN A 1 92 ? -3.518 7.996 12.772 1.00 90.50 92 GLN A N 1
ATOM 682 C CA . GLN A 1 92 ? -2.120 8.442 12.863 1.00 90.50 92 GLN A CA 1
ATOM 683 C C . GLN A 1 92 ? -1.099 7.295 12.811 1.00 90.50 92 GLN A C 1
ATOM 685 O O . GLN A 1 92 ? 0.053 7.467 13.209 1.00 90.50 92 GLN A O 1
ATOM 690 N N . GLU A 1 93 ? -1.498 6.143 12.275 1.00 90.88 93 GLU A N 1
ATOM 691 C CA . GLU A 1 93 ? -0.612 5.008 12.036 1.00 90.88 93 GLU A CA 1
ATOM 692 C C . GLU A 1 93 ? -0.169 4.983 10.571 1.00 90.88 93 GLU A C 1
ATOM 694 O O . GLU A 1 93 ? -0.946 5.290 9.656 1.00 90.88 93 GLU A O 1
ATOM 699 N N . LEU A 1 94 ? 1.095 4.619 10.357 1.00 92.75 94 LEU A N 1
ATOM 700 C CA . LEU A 1 94 ? 1.692 4.455 9.038 1.00 92.75 94 LEU A CA 1
ATOM 701 C C . LEU A 1 94 ? 1.963 2.968 8.806 1.00 92.75 94 LEU A C 1
ATOM 703 O O . LEU A 1 94 ? 2.704 2.351 9.571 1.00 92.75 94 LEU A O 1
ATOM 707 N N . LEU A 1 95 ? 1.382 2.404 7.753 1.00 93.38 95 LEU A N 1
ATOM 708 C CA . LEU A 1 95 ? 1.585 1.008 7.373 1.00 93.38 95 LEU A CA 1
ATOM 709 C C . LEU A 1 95 ? 2.643 0.949 6.281 1.00 93.38 95 LEU A C 1
ATOM 711 O O . LEU A 1 95 ? 2.476 1.593 5.248 1.00 93.38 95 LEU A O 1
ATOM 715 N N . CYS A 1 96 ? 3.721 0.204 6.506 1.00 94.81 96 CYS A N 1
ATOM 716 C CA . CYS A 1 96 ? 4.814 0.057 5.553 1.00 94.81 96 CYS A CA 1
ATOM 717 C C . CYS A 1 96 ? 4.850 -1.376 5.042 1.00 94.81 96 CYS A C 1
ATOM 719 O O . CYS A 1 96 ? 5.084 -2.293 5.813 1.00 94.81 96 CYS A O 1
ATOM 721 N N . TYR A 1 97 ? 4.618 -1.571 3.750 1.00 93.81 97 TYR A N 1
ATOM 722 C CA . TYR A 1 97 ? 4.605 -2.891 3.145 1.00 93.81 97 TYR A CA 1
ATOM 723 C C . TYR A 1 97 ? 5.816 -3.099 2.254 1.00 93.81 97 TYR A C 1
ATOM 725 O O . TYR A 1 97 ? 5.975 -2.412 1.240 1.00 93.81 97 TYR A O 1
ATOM 733 N N . LYS A 1 98 ? 6.597 -4.130 2.567 1.00 91.81 98 LYS A N 1
ATOM 734 C CA . LYS A 1 98 ? 7.724 -4.570 1.746 1.00 91.81 98 LYS A CA 1
ATOM 735 C C . LYS A 1 98 ? 7.333 -5.764 0.891 1.00 91.81 98 LYS A C 1
ATOM 737 O O . LYS A 1 98 ? 6.760 -6.743 1.380 1.00 91.81 98 LYS A O 1
ATOM 742 N N . TYR A 1 99 ? 7.642 -5.689 -0.399 1.00 89.31 99 TYR A N 1
ATOM 743 C CA . TYR A 1 99 ? 7.426 -6.804 -1.312 1.00 89.31 99 TYR A CA 1
ATOM 744 C C . TYR A 1 99 ? 8.517 -7.857 -1.117 1.00 89.31 99 TYR A C 1
ATOM 746 O O . TYR A 1 99 ? 9.706 -7.550 -1.176 1.00 89.31 99 TYR A O 1
ATOM 754 N N . ARG A 1 100 ? 8.129 -9.117 -0.912 1.00 85.06 100 ARG A N 1
ATOM 755 C CA . ARG A 1 100 ? 9.065 -10.246 -0.905 1.00 85.06 100 ARG A CA 1
ATOM 756 C C . ARG A 1 100 ? 8.682 -11.228 -1.995 1.00 85.06 100 ARG A C 1
ATOM 758 O O . ARG A 1 100 ? 7.652 -11.891 -1.908 1.00 85.06 100 ARG A O 1
ATOM 765 N N . ALA A 1 101 ? 9.536 -11.341 -3.008 1.00 79.12 101 ALA A N 1
ATOM 766 C CA . ALA A 1 101 ? 9.428 -12.410 -3.988 1.00 79.12 101 ALA A CA 1
ATOM 767 C C . ALA A 1 101 ? 9.671 -13.767 -3.311 1.00 79.12 101 ALA A C 1
ATOM 769 O O . ALA A 1 101 ? 10.616 -13.918 -2.529 1.00 79.12 101 ALA A O 1
ATOM 770 N N . GLU A 1 102 ? 8.844 -14.767 -3.616 1.00 71.31 102 GLU A N 1
ATOM 771 C CA . GLU A 1 102 ? 9.115 -16.133 -3.180 1.00 71.31 102 GLU A CA 1
ATOM 772 C C . GLU A 1 102 ? 10.436 -16.601 -3.801 1.00 71.31 102 GLU A C 1
ATOM 774 O O . GLU A 1 102 ? 10.677 -16.463 -5.003 1.00 71.31 102 GLU A O 1
ATOM 779 N N . ASN A 1 103 ? 11.324 -17.151 -2.972 1.00 55.28 103 ASN A N 1
ATOM 780 C CA . ASN A 1 103 ? 12.625 -17.614 -3.431 1.00 55.28 103 ASN A CA 1
ATOM 781 C C . ASN A 1 103 ? 12.416 -18.798 -4.401 1.00 55.28 103 ASN A C 1
ATOM 783 O O . ASN A 1 103 ? 11.900 -19.837 -3.975 1.00 55.28 103 ASN A O 1
ATOM 787 N N . PRO A 1 104 ? 12.847 -18.724 -5.676 1.00 53.06 104 PRO A N 1
ATOM 788 C CA . PRO A 1 104 ? 12.557 -19.757 -6.678 1.00 53.06 104 PRO A CA 1
ATOM 789 C C . PRO A 1 104 ? 13.206 -21.121 -6.383 1.00 53.06 104 PRO A C 1
ATOM 791 O O . PRO A 1 104 ? 12.971 -22.095 -7.095 1.00 53.06 104 PRO A O 1
ATOM 794 N N . ARG A 1 105 ? 14.011 -21.231 -5.319 1.00 50.03 105 ARG A N 1
ATOM 795 C CA . ARG A 1 105 ? 14.773 -22.437 -4.967 1.00 50.03 105 ARG A CA 1
ATOM 796 C C . ARG A 1 105 ? 13.920 -23.625 -4.504 1.00 50.03 105 ARG A C 1
ATOM 798 O O . ARG A 1 105 ? 14.446 -24.731 -4.459 1.00 50.03 105 ARG A O 1
ATOM 805 N N . VAL A 1 106 ? 12.637 -23.433 -4.185 1.00 50.66 106 VAL A N 1
ATOM 806 C CA . VAL A 1 106 ? 11.744 -24.530 -3.750 1.00 50.66 106 VAL A CA 1
ATOM 807 C C . VAL A 1 106 ? 10.815 -25.021 -4.873 1.00 50.66 106 VAL A C 1
ATOM 809 O O . VAL A 1 106 ? 10.312 -26.142 -4.810 1.00 50.66 106 VAL A O 1
ATOM 812 N N . ALA A 1 107 ? 10.658 -24.269 -5.966 1.00 46.09 107 ALA A N 1
ATOM 813 C CA . ALA A 1 107 ? 9.815 -24.661 -7.098 1.00 46.09 107 ALA A CA 1
ATOM 814 C C . ALA A 1 107 ? 10.575 -25.566 -8.084 1.00 46.09 107 ALA A C 1
ATOM 816 O O . ALA A 1 107 ? 10.788 -25.239 -9.254 1.00 46.09 107 ALA A O 1
ATOM 817 N N . THR A 1 108 ? 10.995 -26.741 -7.614 1.00 44.69 108 THR A N 1
ATOM 818 C CA . THR A 1 108 ? 11.455 -27.791 -8.526 1.00 44.69 108 THR A CA 1
ATOM 819 C C . THR A 1 108 ? 10.239 -28.308 -9.296 1.00 44.69 108 THR A C 1
ATOM 821 O O . THR A 1 108 ? 9.295 -28.826 -8.703 1.00 44.69 108 THR A O 1
ATOM 824 N N . THR A 1 109 ? 10.320 -28.247 -10.627 1.00 46.66 109 THR A N 1
ATOM 825 C CA . THR A 1 109 ? 9.434 -28.897 -11.616 1.00 46.66 109 THR A CA 1
ATOM 826 C C . THR A 1 109 ? 8.189 -28.122 -12.077 1.00 46.66 109 THR A C 1
ATOM 828 O O . THR A 1 109 ? 7.065 -28.532 -11.826 1.00 46.66 109 THR A O 1
ATOM 831 N N . ALA A 1 110 ? 8.377 -27.075 -12.888 1.00 37.38 110 ALA A N 1
ATOM 832 C CA . ALA A 1 110 ? 7.608 -26.885 -14.130 1.00 37.38 110 ALA A CA 1
ATOM 833 C C . ALA A 1 110 ? 8.164 -25.703 -14.937 1.00 37.38 110 ALA A C 1
ATOM 835 O O . ALA A 1 110 ? 7.948 -24.540 -14.613 1.00 37.38 110 ALA A O 1
ATOM 836 N N . ARG A 1 111 ? 8.841 -26.002 -16.050 1.00 48.19 111 ARG A N 1
ATOM 837 C CA . ARG A 1 111 ? 9.059 -25.025 -17.123 1.00 48.19 111 ARG A CA 1
ATOM 838 C C . ARG A 1 111 ? 7.706 -24.527 -17.626 1.00 48.19 111 ARG A C 1
ATOM 840 O O . ARG A 1 111 ? 6.975 -25.349 -18.175 1.00 48.19 111 ARG A O 1
ATOM 847 N N . ARG A 1 112 ? 7.453 -23.213 -17.602 1.00 38.78 112 ARG A N 1
ATOM 848 C CA . ARG A 1 112 ? 6.766 -22.514 -18.701 1.00 38.78 112 ARG A CA 1
ATOM 849 C C . ARG A 1 112 ? 7.321 -21.109 -18.890 1.00 38.78 112 ARG A C 1
ATOM 851 O O . ARG A 1 112 ? 7.340 -20.285 -17.992 1.00 38.78 112 ARG A O 1
ATOM 858 N N . HIS A 1 113 ? 7.760 -20.899 -20.119 1.00 42.50 113 HIS A N 1
ATOM 859 C CA . HIS A 1 113 ? 8.123 -19.638 -20.728 1.00 42.50 113 HIS A CA 1
ATOM 860 C C . HIS A 1 113 ? 6.865 -18.760 -20.826 1.00 42.50 113 HIS A C 1
ATOM 862 O O . HIS A 1 113 ? 5.997 -19.006 -21.659 1.00 42.50 113 HIS A O 1
ATOM 868 N N . CYS A 1 114 ? 6.742 -17.782 -19.939 1.00 39.19 114 CYS A N 1
ATOM 869 C CA . CYS A 1 114 ? 5.840 -16.636 -20.027 1.00 39.19 114 CYS A CA 1
ATOM 870 C C . CYS A 1 114 ? 6.423 -15.589 -19.074 1.00 39.19 114 CYS A C 1
ATOM 872 O O . CYS A 1 114 ? 6.946 -15.972 -18.032 1.00 39.19 114 CYS A O 1
ATOM 874 N N . SER A 1 115 ? 6.384 -14.310 -19.436 1.00 46.91 115 SER A N 1
ATOM 875 C CA . SER A 1 115 ? 6.843 -13.162 -18.642 1.00 46.91 115 SER A CA 1
ATOM 876 C C . SER A 1 115 ? 6.071 -13.055 -17.320 1.00 46.91 115 SER A C 1
ATOM 878 O O . SER A 1 115 ? 5.153 -12.249 -17.178 1.00 46.91 115 SER A O 1
ATOM 880 N N . GLN A 1 116 ? 6.369 -13.949 -16.384 1.00 48.91 116 GLN A N 1
ATOM 881 C CA . GLN A 1 116 ? 5.718 -14.037 -15.091 1.00 48.91 116 GLN A CA 1
ATOM 882 C C . GLN A 1 116 ? 6.576 -13.274 -14.104 1.00 48.91 116 GLN A C 1
ATOM 884 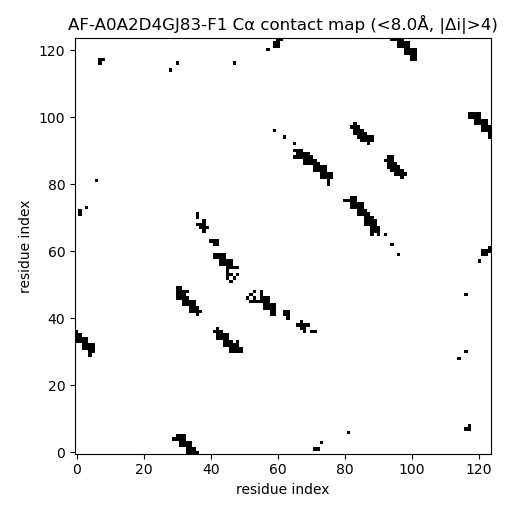O O . GLN A 1 116 ? 7.686 -13.679 -13.765 1.00 48.91 116 GLN A O 1
ATOM 889 N N . GLN A 1 117 ? 6.037 -12.147 -13.664 1.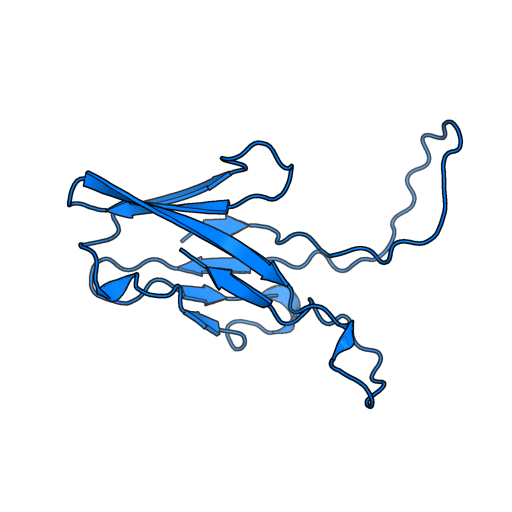00 55.47 117 GLN A N 1
ATOM 890 C CA . GLN A 1 117 ? 6.494 -11.486 -12.462 1.00 55.47 117 GLN A CA 1
ATOM 891 C C . GLN A 1 117 ? 6.527 -12.523 -11.323 1.00 55.47 117 GLN A C 1
ATOM 893 O O . GLN A 1 117 ? 5.576 -13.305 -11.205 1.00 55.47 117 GLN A O 1
ATOM 898 N N . PRO A 1 118 ? 7.620 -12.613 -10.542 1.00 56.50 118 PRO A N 1
ATOM 899 C CA . PRO A 1 118 ? 7.756 -13.657 -9.533 1.00 56.50 118 PRO A CA 1
ATOM 900 C C . PRO A 1 118 ? 6.595 -13.566 -8.545 1.00 56.50 118 PRO A C 1
ATOM 902 O O . PRO A 1 118 ? 6.298 -12.475 -8.057 1.00 56.50 118 PRO A O 1
ATOM 905 N N . ARG A 1 119 ? 5.942 -14.703 -8.263 1.00 68.88 119 ARG A N 1
ATOM 906 C CA . ARG A 1 119 ? 4.921 -14.796 -7.213 1.00 68.88 119 ARG A CA 1
ATOM 907 C C . ARG A 1 119 ? 5.574 -14.390 -5.895 1.00 68.88 119 ARG A C 1
ATOM 909 O O . ARG A 1 119 ? 6.587 -14.955 -5.502 1.00 68.88 119 ARG A O 1
ATOM 916 N N . GLY A 1 120 ? 5.054 -13.343 -5.285 1.00 79.06 120 GLY A N 1
ATOM 917 C CA . GLY A 1 120 ? 5.555 -12.759 -4.056 1.00 79.06 120 GLY A CA 1
ATOM 918 C C . GLY A 1 120 ? 4.438 -11.996 -3.373 1.00 79.06 120 GLY A C 1
ATOM 919 O O . GLY A 1 120 ? 3.449 -11.636 -4.022 1.00 79.06 120 GLY A O 1
ATOM 920 N N . ASP A 1 121 ? 4.627 -11.753 -2.084 1.00 86.50 121 ASP A N 1
ATOM 921 C CA . ASP A 1 121 ? 3.613 -11.176 -1.211 1.00 86.50 121 ASP A CA 1
ATOM 922 C C . ASP A 1 121 ? 4.151 -9.946 -0.475 1.00 86.50 121 ASP A C 1
ATOM 924 O O . ASP A 1 121 ? 5.352 -9.807 -0.208 1.00 86.50 121 ASP A O 1
ATOM 928 N N . PHE A 1 122 ? 3.236 -9.038 -0.138 1.00 87.50 122 PHE A N 1
ATOM 929 C CA . PHE A 1 122 ? 3.529 -7.879 0.695 1.00 87.50 122 PHE A CA 1
ATOM 930 C C . PHE A 1 122 ? 3.486 -8.262 2.167 1.00 87.50 122 PHE A C 1
ATOM 932 O O . PHE A 1 122 ? 2.561 -8.936 2.613 1.00 87.50 122 PHE A O 1
ATOM 939 N N . HIS A 1 123 ? 4.475 -7.796 2.917 1.00 88.19 123 HIS A N 1
ATOM 940 C CA . HIS A 1 123 ? 4.576 -7.990 4.358 1.00 88.19 123 HIS A CA 1
ATOM 941 C C . HIS A 1 123 ? 4.572 -6.623 5.035 1.00 88.19 123 HIS A C 1
ATOM 943 O O . HIS A 1 123 ? 5.289 -5.741 4.564 1.00 88.19 123 HIS A O 1
ATOM 949 N N . LEU A 1 124 ? 3.751 -6.472 6.079 1.00 86.12 124 LEU A N 1
ATOM 950 C CA . LEU A 1 124 ? 3.726 -5.292 6.947 1.00 86.12 124 LEU A CA 1
ATOM 951 C C . LEU A 1 124 ? 4.930 -5.280 7.902 1.00 86.12 124 LEU A C 1
ATOM 953 O O . LEU A 1 124 ? 5.328 -6.391 8.330 1.00 86.12 124 LEU A O 1
#

pLDDT: mean 74.91, std 20.52, range [30.86, 94.88]

Radius of gyration: 16.91 Å; Cα contacts (8 Å, |Δi|>4): 198; chains: 1; bounding box: 47×37×40 Å

InterPro domains:
  IPR029982 Kaptin [PTHR15435] (27-111)

Mean predicted aligned error: 11.97 Å

Foldseek 3Di:
DDKDFADQPDDDDDDDDDDDPDPDPDPLPRKMKDWDFFQQDFIWIQTSCVVCNRPRIATAPCRNVAGGFDDWDWADPPPPPGTWIWTQHPVRDIDTWGKDFDDCVVPPDDDDDDSDRGDIHIDD